Protein AF-A0A8K0CU88-F1 (afdb_monomer)

Secondary structure (DSSP, 8-state):
--HHHHHHHHHHHHHHHHHHHH-TTS-HHHHHHHHHHHHHHSPPTTTSS-HHHHHH--GGG--TTTS-TT--S---

Nearest PDB structures (foldseek):
  6qbt-assembly1_A  TM=9.099E-01  e=5.158E-02  Human T-lymphotropic virus 2
  5cz1-assembly3_C  TM=8.084E-01  e=9.953E-02  Mouse mammary tumor virus
  5cz1-assembly2_B  TM=7.927E-01  e=2.339E-01  Mouse mammary tumor vir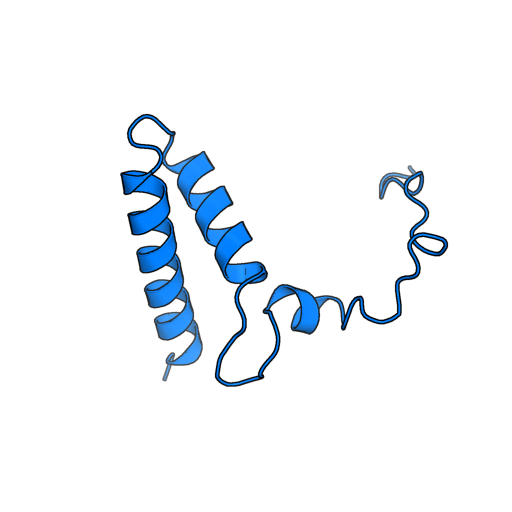us
  7pel-assembly1_E  TM=8.467E-01  e=5.148E-01  Simian T-lymphotropic virus 1
  6erq-assembly2_G  TM=6.685E-01  e=5.486E+00  Homo sapiens

Structure (mmCIF, N/CA/C/O backbone):
data_AF-A0A8K0CU88-F1
#
_entry.id   AF-A0A8K0CU88-F1
#
loop_
_atom_site.group_PDB
_atom_site.id
_atom_site.type_symbol
_atom_site.label_atom_id
_atom_site.label_alt_id
_atom_site.label_comp_id
_atom_site.label_asym_id
_atom_site.label_entity_id
_atom_site.label_seq_id
_atom_site.pdbx_PDB_ins_code
_atom_site.Cartn_x
_atom_site.Cartn_y
_atom_site.Cartn_z
_atom_site.occupancy
_atom_site.B_iso_or_equiv
_atom_site.auth_seq_id
_atom_site.auth_comp_id
_atom_site.auth_asym_id
_atom_site.auth_atom_id
_atom_site.pdbx_PDB_model_num
ATOM 1 N N . SER A 1 1 ? 18.096 -6.223 8.210 1.00 58.41 1 SER A N 1
ATOM 2 C CA . SER A 1 1 ? 17.540 -4.879 7.965 1.00 58.41 1 SER A CA 1
ATOM 3 C C . SER A 1 1 ? 16.237 -5.056 7.208 1.00 58.41 1 SER A C 1
ATOM 5 O O . SER A 1 1 ? 16.258 -5.725 6.183 1.00 58.41 1 SER A O 1
ATOM 7 N N . ASN A 1 2 ? 15.123 -4.544 7.735 1.00 81.81 2 ASN A N 1
ATOM 8 C CA . ASN A 1 2 ? 13.758 -4.797 7.247 1.00 81.81 2 ASN A CA 1
ATOM 9 C C . ASN A 1 2 ? 13.200 -3.594 6.455 1.00 81.81 2 ASN A C 1
ATOM 11 O O . ASN A 1 2 ? 11.997 -3.364 6.382 1.00 81.81 2 ASN A O 1
ATOM 15 N N . SER A 1 3 ? 14.086 -2.834 5.805 1.00 86.31 3 SER A N 1
ATOM 16 C CA . SER A 1 3 ? 13.744 -1.581 5.119 1.00 86.31 3 SER A CA 1
ATOM 17 C C . SER A 1 3 ? 12.580 -1.679 4.111 1.00 86.31 3 SER A C 1
ATOM 19 O O . SER A 1 3 ? 11.741 -0.775 4.102 1.00 86.31 3 SER A O 1
ATOM 21 N N . PRO A 1 4 ? 12.446 -2.745 3.288 1.00 85.44 4 PRO A N 1
ATOM 22 C CA . PRO A 1 4 ? 11.300 -2.867 2.389 1.00 85.44 4 PRO A CA 1
ATOM 23 C C . PRO A 1 4 ? 9.961 -2.960 3.129 1.00 85.44 4 PRO A C 1
ATOM 25 O O . PRO A 1 4 ? 9.020 -2.265 2.756 1.00 85.44 4 PRO A O 1
ATOM 28 N N . ILE A 1 5 ? 9.879 -3.756 4.202 1.00 89.69 5 ILE A N 1
ATOM 29 C CA . ILE A 1 5 ? 8.631 -3.922 4.961 1.00 89.69 5 ILE A CA 1
ATOM 30 C C . ILE A 1 5 ? 8.288 -2.660 5.765 1.00 89.69 5 ILE A C 1
ATOM 32 O O . ILE A 1 5 ? 7.131 -2.256 5.816 1.00 89.69 5 ILE A O 1
ATOM 36 N N . GLU A 1 6 ? 9.291 -1.968 6.308 1.00 93.00 6 GLU A N 1
ATOM 37 C CA . GLU A 1 6 ? 9.101 -0.679 6.989 1.00 93.00 6 GLU A CA 1
ATOM 38 C C . GLU A 1 6 ? 8.515 0.383 6.044 1.00 93.00 6 GLU A C 1
ATOM 40 O O . GLU A 1 6 ? 7.617 1.141 6.428 1.00 93.00 6 GLU A O 1
ATOM 45 N N . ARG A 1 7 ? 8.970 0.408 4.783 1.00 89.94 7 ARG A N 1
ATOM 46 C CA . ARG A 1 7 ? 8.423 1.302 3.754 1.00 89.94 7 ARG A CA 1
ATOM 47 C C . ARG A 1 7 ? 6.973 0.957 3.425 1.00 89.94 7 ARG A C 1
ATOM 49 O O . ARG A 1 7 ? 6.145 1.861 3.388 1.00 89.94 7 ARG A O 1
ATOM 56 N N . VAL A 1 8 ? 6.662 -0.331 3.256 1.00 90.81 8 VAL A N 1
ATOM 57 C CA . VAL A 1 8 ? 5.286 -0.809 3.029 1.00 90.81 8 VAL A CA 1
ATOM 58 C C . VAL A 1 8 ? 4.364 -0.357 4.160 1.00 90.81 8 VAL A C 1
ATOM 60 O O . VAL A 1 8 ? 3.323 0.240 3.897 1.00 90.81 8 VAL A O 1
ATOM 63 N N . HIS A 1 9 ? 4.760 -0.576 5.416 1.00 93.19 9 HIS A N 1
ATOM 64 C CA . HIS A 1 9 ? 3.972 -0.153 6.575 1.00 93.19 9 HIS A CA 1
ATOM 65 C C . HIS A 1 9 ? 3.740 1.360 6.594 1.00 93.19 9 HIS A C 1
ATOM 67 O O . HIS A 1 9 ? 2.614 1.805 6.808 1.00 93.19 9 HIS A O 1
ATOM 73 N N . SER A 1 10 ? 4.784 2.148 6.327 1.00 94.31 10 SER A N 1
ATOM 74 C CA . SER A 1 10 ? 4.683 3.611 6.306 1.00 94.31 10 SER A CA 1
ATOM 75 C C . SER A 1 10 ? 3.704 4.094 5.233 1.00 94.31 10 SER A C 1
ATOM 77 O O . SER A 1 10 ? 2.833 4.916 5.515 1.00 94.31 10 SER A O 1
ATOM 79 N N . THR A 1 11 ? 3.785 3.537 4.022 1.00 94.19 11 THR A N 1
ATOM 80 C CA . THR A 1 11 ? 2.869 3.883 2.929 1.00 94.19 11 THR A CA 1
ATOM 81 C C . THR A 1 11 ? 1.436 3.436 3.220 1.00 94.19 11 THR A C 1
ATOM 83 O O . THR A 1 11 ? 0.505 4.199 2.972 1.00 94.19 11 THR A O 1
ATOM 86 N N . LEU A 1 12 ? 1.225 2.243 3.786 1.00 95.88 12 LEU A N 1
ATOM 87 C CA . LEU A 1 12 ? -0.117 1.782 4.164 1.00 95.88 12 LEU A CA 1
ATOM 88 C C . LEU A 1 12 ? -0.757 2.678 5.227 1.00 95.88 12 LEU A C 1
ATOM 90 O O . LEU A 1 12 ? -1.933 3.012 5.099 1.00 95.88 12 LEU A O 1
ATOM 94 N N . LEU A 1 13 ? 0.003 3.108 6.239 1.00 96.88 13 LEU A N 1
ATOM 95 C CA . LEU A 1 13 ? -0.490 4.038 7.259 1.00 96.88 13 LEU A CA 1
ATOM 96 C C . LEU A 1 13 ? -0.890 5.387 6.656 1.00 96.88 13 LEU A C 1
ATOM 98 O O . LEU A 1 13 ? -1.932 5.932 7.019 1.00 96.88 13 LEU A O 1
ATOM 102 N N . GLU A 1 14 ? -0.110 5.899 5.705 1.00 96.88 14 GLU A N 1
ATOM 103 C CA . GLU A 1 14 ? -0.452 7.115 4.965 1.00 96.88 14 GLU A CA 1
ATOM 104 C C . GLU A 1 14 ? -1.781 6.949 4.209 1.00 96.88 14 GLU A C 1
ATOM 106 O O . GLU A 1 14 ? -2.692 7.767 4.370 1.00 96.88 14 GLU A O 1
ATOM 111 N N . LYS A 1 15 ? -1.937 5.864 3.432 1.00 95.94 15 LYS A N 1
ATOM 112 C CA . LYS A 1 15 ? -3.176 5.607 2.674 1.00 95.94 15 LYS A CA 1
ATOM 113 C C . LYS A 1 15 ? -4.376 5.389 3.592 1.00 95.94 15 LYS A C 1
ATOM 115 O O . LYS A 1 15 ? -5.452 5.913 3.311 1.00 95.94 15 LYS A O 1
ATOM 120 N N . LEU A 1 16 ? -4.186 4.694 4.712 1.00 97.50 16 LEU A N 1
ATOM 121 C CA . LEU A 1 16 ? -5.216 4.498 5.728 1.00 97.50 16 LEU A CA 1
ATOM 122 C C . LEU A 1 16 ? -5.657 5.829 6.355 1.00 97.50 16 LEU A C 1
ATOM 124 O O . LEU A 1 16 ? -6.854 6.059 6.529 1.00 97.50 16 LEU A O 1
ATOM 128 N N . GLY A 1 17 ? -4.710 6.722 6.657 1.00 97.06 17 GLY 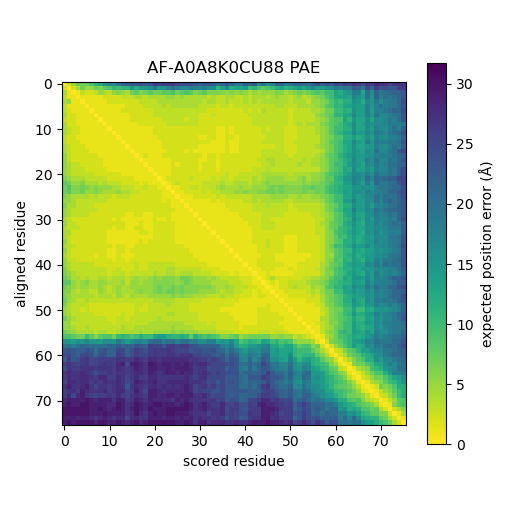A N 1
ATOM 129 C CA . GLY A 1 17 ? -4.995 8.056 7.185 1.00 97.06 17 GLY A CA 1
ATOM 130 C C . GLY A 1 17 ? -5.835 8.892 6.219 1.00 97.06 17 GLY A C 1
ATOM 131 O O . GLY A 1 17 ? -6.858 9.453 6.616 1.00 97.06 17 GLY A O 1
ATOM 132 N N . VAL A 1 18 ? -5.462 8.908 4.935 1.00 96.50 18 VAL A N 1
ATOM 133 C CA . VAL A 1 18 ? -6.239 9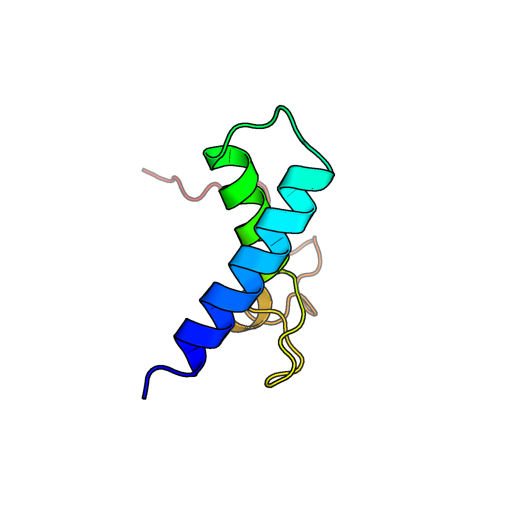.584 3.882 1.00 96.50 18 VAL A CA 1
ATOM 134 C C . VAL A 1 18 ? -7.640 8.981 3.761 1.00 96.50 18 VAL A C 1
ATOM 136 O O . VAL A 1 18 ? -8.626 9.720 3.792 1.00 96.50 18 VAL A O 1
ATOM 139 N N . ALA A 1 19 ? -7.746 7.650 3.709 1.00 95.56 19 ALA A N 1
ATOM 140 C CA . ALA A 1 19 ? -9.028 6.955 3.618 1.00 95.56 19 ALA A CA 1
ATOM 141 C C . ALA A 1 19 ? -9.942 7.278 4.813 1.00 95.56 19 ALA A C 1
ATOM 143 O O . ALA A 1 19 ? -11.137 7.507 4.629 1.00 95.56 19 ALA A O 1
ATOM 144 N N . LYS A 1 20 ? -9.388 7.371 6.031 1.00 97.31 20 LYS A N 1
ATOM 145 C CA . LYS A 1 20 ? -10.148 7.738 7.236 1.00 97.31 20 LYS A CA 1
ATOM 146 C C . LYS A 1 20 ? -10.641 9.184 7.201 1.00 97.31 20 LYS A C 1
ATOM 148 O O . LYS A 1 20 ? -11.752 9.450 7.658 1.00 97.31 20 LYS A O 1
ATOM 153 N N . ILE A 1 21 ? -9.836 10.114 6.683 1.00 97.19 21 ILE A N 1
ATOM 154 C CA . ILE A 1 21 ? -10.232 11.524 6.533 1.00 97.19 21 ILE A CA 1
ATOM 155 C C . ILE A 1 21 ? -11.393 11.648 5.541 1.00 97.19 21 ILE A C 1
ATOM 157 O O . ILE A 1 21 ? -12.346 12.380 5.815 1.00 97.19 21 ILE A O 1
ATOM 161 N N . GLN A 1 22 ? -11.325 10.917 4.425 1.00 95.50 22 GLN A N 1
ATOM 162 C CA . GLN A 1 22 ? -12.351 10.915 3.381 1.00 95.50 22 GLN A CA 1
ATOM 163 C C . GLN A 1 22 ? -13.637 10.203 3.827 1.00 95.50 22 GLN A C 1
ATOM 165 O O . GLN A 1 22 ? -14.728 10.686 3.544 1.00 95.50 22 GLN A O 1
ATOM 170 N N . ASN A 1 23 ? -13.517 9.107 4.585 1.00 95.44 23 ASN A N 1
ATOM 171 C CA . ASN A 1 23 ? -14.634 8.256 4.997 1.00 95.44 23 ASN A CA 1
ATOM 172 C C . ASN A 1 23 ? -14.650 8.053 6.522 1.00 95.44 23 ASN A C 1
ATOM 174 O O . ASN A 1 23 ? -14.357 6.978 7.047 1.00 95.44 23 ASN A O 1
ATOM 178 N N . LYS A 1 24 ? -15.006 9.106 7.266 1.00 94.00 24 LYS A N 1
ATOM 179 C CA . LYS A 1 24 ? -14.910 9.124 8.741 1.00 94.00 24 LYS A CA 1
ATOM 180 C C . LYS A 1 24 ? -15.731 8.039 9.442 1.00 94.00 24 LYS A C 1
ATOM 182 O O . LYS A 1 24 ? -15.293 7.547 10.483 1.00 94.00 24 LYS A O 1
ATOM 187 N N . ASN A 1 25 ? -16.871 7.657 8.871 1.00 96.25 25 ASN A N 1
ATOM 188 C CA . ASN A 1 25 ? -17.804 6.688 9.458 1.00 96.25 25 ASN A CA 1
ATOM 189 C C . ASN A 1 25 ? -17.581 5.251 8.965 1.00 96.25 25 ASN A C 1
ATOM 191 O O . ASN A 1 25 ? -18.303 4.352 9.384 1.00 96.25 25 ASN A O 1
ATOM 195 N N . GLU A 1 26 ? -16.600 5.031 8.089 1.00 97.06 26 GLU A N 1
ATOM 196 C CA . GLU A 1 26 ? -16.290 3.699 7.583 1.00 97.06 26 GLU A CA 1
ATOM 197 C C . GLU A 1 26 ? -15.602 2.840 8.655 1.00 97.06 26 GLU A C 1
ATOM 199 O O . GLU A 1 26 ? -14.874 3.335 9.531 1.00 97.06 26 GLU A O 1
ATOM 204 N N . THR A 1 27 ? -15.845 1.535 8.574 1.00 97.81 27 THR A N 1
ATOM 205 C CA . THR A 1 27 ? -15.255 0.534 9.458 1.00 97.81 27 THR A CA 1
ATOM 206 C C . THR A 1 27 ? -13.737 0.446 9.256 1.00 97.81 27 THR A C 1
ATOM 208 O O . THR A 1 27 ? -13.245 0.585 8.131 1.00 97.81 27 THR A O 1
ATOM 211 N N . PRO A 1 28 ? -12.953 0.172 10.314 1.00 96.38 28 PRO A N 1
ATOM 212 C CA . PRO A 1 28 ? -11.509 -0.031 10.181 1.00 96.38 28 PRO A CA 1
ATOM 213 C C . PRO A 1 28 ? -11.131 -1.095 9.140 1.00 96.38 28 PRO A C 1
ATOM 215 O O . PRO A 1 28 ? -10.132 -0.945 8.441 1.00 96.38 28 PRO A O 1
ATOM 218 N N . GLN A 1 29 ? -11.943 -2.145 9.011 1.00 97.50 29 GLN A N 1
ATOM 219 C CA . GLN A 1 29 ? -11.750 -3.235 8.059 1.00 97.50 29 GLN A CA 1
ATOM 220 C C . GLN A 1 29 ? -11.854 -2.740 6.612 1.00 97.50 29 GLN A C 1
ATOM 222 O O . GLN A 1 29 ? -10.928 -2.948 5.831 1.00 97.50 29 GLN A O 1
ATOM 227 N N . ASN A 1 30 ? -12.924 -2.022 6.266 1.00 97.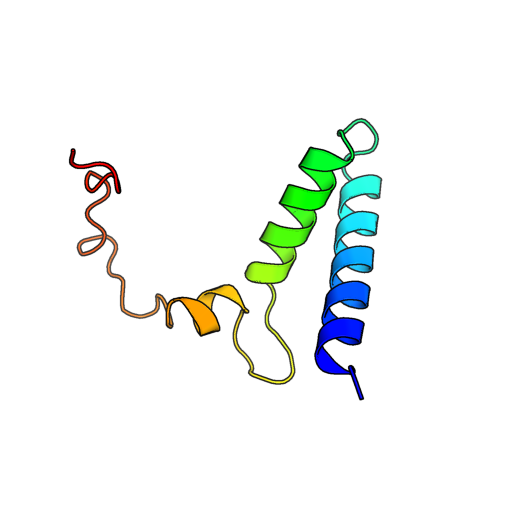44 30 ASN A N 1
ATOM 228 C CA . ASN A 1 30 ? -13.107 -1.482 4.916 1.00 97.44 30 ASN A CA 1
ATOM 229 C C . ASN A 1 30 ? -12.073 -0.400 4.578 1.00 97.44 30 ASN A C 1
ATOM 231 O O . ASN A 1 30 ? -11.595 -0.321 3.444 1.00 97.44 30 ASN A O 1
ATOM 235 N N . LEU A 1 31 ? -11.672 0.402 5.568 1.00 97.81 31 LEU A N 1
ATOM 236 C CA . LEU A 1 31 ? -10.585 1.367 5.409 1.00 97.81 31 LEU A CA 1
ATOM 237 C C . LEU A 1 31 ? -9.246 0.678 5.123 1.00 97.81 31 LEU A C 1
ATOM 239 O O . LEU A 1 31 ? -8.503 1.134 4.255 1.00 97.81 31 LEU A O 1
ATOM 243 N N . MET A 1 32 ? -8.954 -0.435 5.802 1.00 97.12 32 MET A N 1
ATOM 244 C CA . MET A 1 32 ? -7.755 -1.234 5.541 1.00 97.12 32 MET A CA 1
ATOM 245 C C . MET A 1 32 ? -7.794 -1.867 4.145 1.00 97.12 32 MET A C 1
ATOM 247 O O . MET A 1 32 ? -6.812 -1.770 3.412 1.00 97.12 32 MET A O 1
ATOM 251 N N . ILE A 1 33 ? -8.932 -2.446 3.742 1.00 97.44 33 ILE A N 1
ATOM 252 C CA . ILE A 1 33 ? -9.130 -2.977 2.382 1.00 97.44 33 ILE A CA 1
ATOM 253 C C . ILE A 1 33 ? -8.852 -1.881 1.345 1.00 97.44 33 ILE A C 1
ATOM 255 O O . ILE A 1 33 ? -8.073 -2.088 0.416 1.00 97.44 33 ILE A O 1
ATOM 259 N N . SER A 1 34 ? -9.416 -0.689 1.547 1.00 96.38 34 SER A N 1
ATOM 260 C CA . SER A 1 34 ? -9.207 0.460 0.661 1.00 96.38 34 SER A CA 1
ATOM 261 C C . SER A 1 34 ? -7.735 0.877 0.597 1.00 96.38 34 SER A C 1
ATOM 263 O O . SER A 1 34 ? -7.199 1.085 -0.489 1.00 96.38 34 SER A O 1
ATOM 265 N N . ALA A 1 35 ? -7.052 0.956 1.742 1.00 96.88 35 ALA A N 1
ATOM 266 C CA . ALA A 1 35 ? -5.636 1.310 1.803 1.00 96.88 35 ALA A CA 1
ATOM 267 C C . ALA A 1 35 ? -4.751 0.302 1.048 1.00 96.88 35 ALA A C 1
ATOM 269 O O . ALA A 1 35 ? -3.849 0.713 0.316 1.00 96.88 35 ALA A O 1
ATOM 270 N N . VAL A 1 36 ? -5.038 -0.999 1.171 1.00 96.81 36 VAL A N 1
ATOM 271 C CA . VAL A 1 36 ? -4.329 -2.066 0.444 1.00 96.81 36 VAL A CA 1
ATOM 272 C C . VAL A 1 36 ? -4.588 -1.984 -1.060 1.00 96.81 36 VAL A C 1
ATOM 274 O O . VAL A 1 36 ? -3.643 -2.081 -1.842 1.00 96.81 36 VAL A O 1
ATOM 277 N N . LEU A 1 37 ? -5.837 -1.757 -1.481 1.00 95.69 37 LEU A N 1
ATOM 278 C CA . LEU A 1 37 ? -6.178 -1.581 -2.897 1.00 95.69 37 LEU A CA 1
ATOM 279 C C . LEU A 1 37 ? -5.428 -0.391 -3.507 1.00 95.69 37 LEU A C 1
ATOM 281 O O . LEU A 1 37 ? -4.811 -0.526 -4.564 1.00 95.69 37 LEU A O 1
ATOM 285 N N . ILE A 1 38 ? -5.418 0.750 -2.812 1.00 94.81 38 ILE A N 1
ATOM 286 C CA . ILE A 1 38 ? -4.694 1.948 -3.250 1.00 94.81 38 ILE A CA 1
ATOM 287 C C . ILE A 1 38 ? -3.189 1.673 -3.318 1.00 94.81 38 ILE A C 1
ATOM 289 O O . ILE A 1 38 ? -2.549 2.042 -4.302 1.00 94.81 38 ILE A O 1
ATOM 293 N N . TYR A 1 39 ? -2.616 1.017 -2.305 1.00 95.31 39 TYR A N 1
ATOM 294 C CA . TYR A 1 39 ? -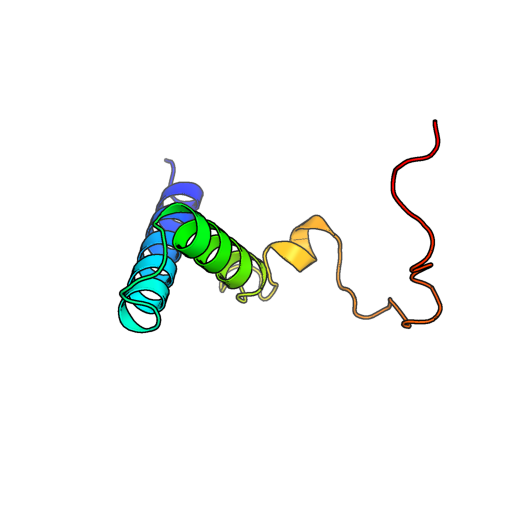1.197 0.657 -2.293 1.00 95.31 39 TYR A CA 1
ATOM 295 C C . TYR A 1 39 ? -0.825 -0.226 -3.493 1.00 95.31 39 TYR A C 1
ATOM 297 O O . TYR A 1 39 ? 0.122 0.089 -4.212 1.00 95.31 39 TYR A O 1
ATOM 305 N N . ASN A 1 40 ? -1.612 -1.270 -3.766 1.00 94.06 40 ASN A N 1
ATOM 306 C CA . ASN A 1 40 ? -1.363 -2.200 -4.868 1.00 94.06 40 ASN A CA 1
ATOM 307 C C . ASN A 1 40 ? -1.415 -1.537 -6.252 1.00 94.06 40 ASN A C 1
ATOM 309 O O . ASN A 1 40 ? -0.756 -2.024 -7.169 1.00 9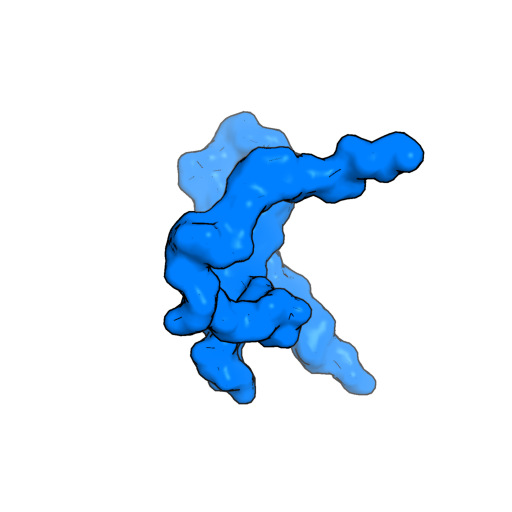4.06 40 ASN A O 1
ATOM 313 N N . GLN A 1 41 ? -2.155 -0.433 -6.394 1.00 92.62 41 GLN A N 1
ATOM 314 C CA . GLN A 1 41 ? -2.266 0.349 -7.632 1.00 92.62 41 GLN A CA 1
ATOM 315 C C . GLN A 1 41 ? -1.346 1.580 -7.673 1.00 92.62 41 GLN A C 1
ATOM 317 O O . GLN A 1 41 ? -1.300 2.289 -8.676 1.00 92.62 41 GLN A O 1
ATOM 322 N N . SER A 1 42 ? -0.598 1.857 -6.605 1.00 92.62 42 SER A N 1
ATOM 323 C CA . SER A 1 42 ? 0.319 2.997 -6.551 1.00 92.62 42 SER A CA 1
ATOM 324 C C . SER A 1 42 ? 1.673 2.629 -7.151 1.00 92.62 42 SER A C 1
ATOM 326 O O . SER A 1 42 ? 2.234 1.582 -6.834 1.00 92.62 42 SER A O 1
ATOM 328 N N . ILE A 1 43 ? 2.233 3.501 -7.990 1.00 90.94 43 ILE A N 1
ATOM 329 C CA . ILE A 1 43 ? 3.563 3.289 -8.576 1.00 90.94 43 ILE A CA 1
ATOM 330 C C . ILE A 1 43 ? 4.621 3.301 -7.467 1.00 90.94 43 ILE A C 1
ATOM 332 O O . ILE A 1 43 ? 4.750 4.268 -6.713 1.00 90.94 43 ILE A O 1
ATOM 336 N N . HIS A 1 44 ? 5.407 2.228 -7.384 1.00 89.19 44 HIS A N 1
ATOM 337 C CA . HIS A 1 44 ? 6.536 2.135 -6.471 1.00 89.19 44 HIS A CA 1
ATOM 338 C C . HIS A 1 44 ? 7.758 2.829 -7.086 1.00 89.19 44 HIS A C 1
ATOM 340 O O . HIS A 1 44 ? 8.238 2.439 -8.148 1.00 89.19 44 HIS A O 1
ATOM 346 N N . SER A 1 45 ?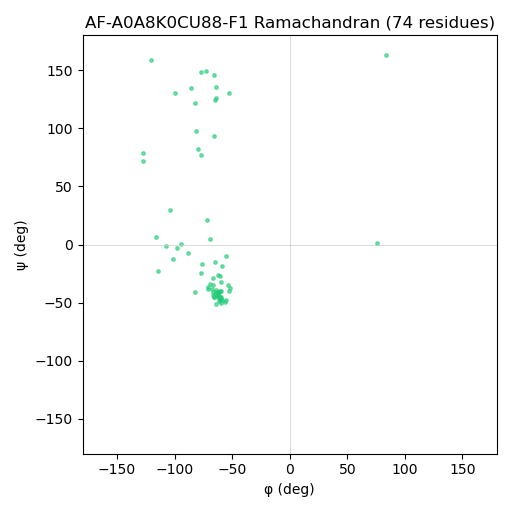 8.311 3.833 -6.401 1.00 85.62 45 SER A N 1
ATOM 347 C CA . SER A 1 45 ? 9.410 4.661 -6.932 1.00 85.62 45 SER A CA 1
ATOM 348 C C . SER A 1 45 ? 10.686 3.884 -7.268 1.00 85.62 45 SER A C 1
ATOM 350 O O . SER A 1 45 ? 11.444 4.299 -8.136 1.00 85.62 45 SER A O 1
ATOM 352 N N . SER A 1 46 ? 10.928 2.753 -6.602 1.00 85.56 46 SER A N 1
ATOM 353 C CA . SER A 1 46 ? 12.109 1.918 -6.838 1.00 85.56 46 SER A CA 1
ATOM 354 C C . SER A 1 46 ? 12.020 1.055 -8.096 1.00 85.56 46 SER A C 1
ATOM 356 O O . SER A 1 46 ? 13.055 0.635 -8.599 1.00 85.56 46 SER A O 1
ATOM 358 N N . THR A 1 47 ? 10.811 0.737 -8.563 1.00 88.06 47 THR A N 1
ATOM 359 C CA . THR A 1 47 ? 10.593 -0.152 -9.717 1.00 88.06 47 THR A CA 1
ATOM 360 C C . THR A 1 47 ? 9.967 0.570 -10.904 1.00 88.06 47 THR A C 1
ATOM 362 O O . THR A 1 47 ? 10.107 0.095 -12.021 1.00 88.06 47 THR A O 1
ATOM 365 N N . GLY A 1 48 ? 9.276 1.692 -10.682 1.00 89.75 48 GLY A N 1
ATOM 366 C CA . GLY A 1 48 ? 8.481 2.373 -11.707 1.00 89.75 48 GLY A CA 1
ATOM 367 C C . GLY A 1 48 ? 7.145 1.686 -12.014 1.00 89.75 48 GLY A C 1
ATOM 368 O O . GLY A 1 48 ? 6.380 2.187 -12.828 1.00 89.75 48 GLY A O 1
ATOM 369 N N . TYR A 1 49 ? 6.834 0.587 -11.324 1.00 90.25 49 TYR A N 1
ATOM 370 C CA . TYR A 1 49 ? 5.646 -0.240 -11.538 1.00 90.25 49 TYR A CA 1
ATOM 371 C C . TYR A 1 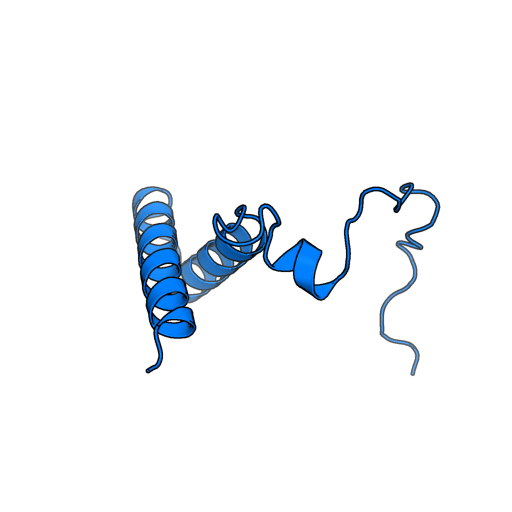49 ? 4.784 -0.301 -10.276 1.00 90.25 49 TYR A C 1
ATOM 373 O O . TYR A 1 49 ? 5.275 -0.079 -9.164 1.00 90.25 49 TYR A O 1
ATOM 381 N N . THR A 1 50 ? 3.500 -0.627 -10.423 1.00 92.31 50 THR A N 1
ATOM 382 C CA . THR A 1 50 ? 2.625 -0.880 -9.269 1.00 92.31 50 THR A CA 1
ATOM 383 C C . THR A 1 50 ? 2.911 -2.269 -8.683 1.00 92.31 50 THR A C 1
ATOM 385 O O . THR A 1 50 ? 3.245 -3.183 -9.447 1.00 92.31 50 THR A O 1
ATOM 388 N N . PRO A 1 51 ? 2.765 -2.490 -7.361 1.00 92.12 51 PRO A N 1
ATOM 389 C CA . PRO A 1 51 ? 2.902 -3.824 -6.772 1.00 92.12 51 PRO A CA 1
ATOM 390 C C . PRO A 1 51 ? 2.042 -4.882 -7.474 1.00 92.12 51 PRO A C 1
ATOM 392 O O . PRO A 1 51 ? 2.493 -6.004 -7.688 1.00 92.12 51 PRO A O 1
ATOM 395 N N . PHE A 1 52 ? 0.836 -4.504 -7.902 1.00 92.12 52 PHE A N 1
ATOM 396 C CA . PHE A 1 52 ? -0.050 -5.375 -8.664 1.00 92.12 52 PHE A CA 1
ATOM 397 C C . PHE A 1 52 ? 0.564 -5.813 -10.002 1.00 92.12 52 PHE A C 1
ATOM 399 O O . PHE A 1 52 ? 0.617 -7.007 -10.284 1.00 92.12 52 PHE A O 1
ATOM 406 N N . SER A 1 53 ? 1.100 -4.879 -10.795 1.00 89.25 53 SER A N 1
ATOM 407 C CA . SER A 1 53 ? 1.764 -5.214 -12.067 1.00 89.25 53 SER A CA 1
ATOM 408 C C . SER A 1 53 ? 3.055 -6.017 -11.892 1.00 89.25 53 SER A C 1
ATOM 410 O O . SER A 1 53 ? 3.402 -6.815 -12.754 1.00 89.25 53 SER A O 1
ATOM 412 N N . LEU A 1 54 ? 3.762 -5.857 -10.770 1.00 88.88 54 LEU A N 1
ATOM 413 C CA . LEU A 1 54 ? 4.938 -6.678 -10.474 1.00 88.88 54 LEU A CA 1
ATOM 414 C C . LEU A 1 54 ? 4.558 -8.130 -10.168 1.00 88.88 54 LEU A C 1
ATOM 416 O O . LEU A 1 54 ? 5.323 -9.035 -10.487 1.00 88.88 54 LEU A O 1
ATOM 420 N N . LEU A 1 55 ? 3.397 -8.346 -9.542 1.00 89.56 55 LEU A N 1
ATOM 421 C CA . LEU A 1 55 ? 2.928 -9.675 -9.160 1.00 89.56 55 LEU A CA 1
ATOM 422 C C . LEU A 1 55 ? 2.259 -10.421 -10.322 1.00 89.56 55 LEU A C 1
ATOM 424 O O . LEU A 1 55 ? 2.474 -11.619 -10.476 1.00 89.56 55 LEU A O 1
ATOM 428 N N . TYR A 1 56 ? 1.461 -9.717 -11.127 1.00 85.25 56 TYR A N 1
ATOM 429 C CA . TYR A 1 56 ? 0.645 -10.318 -12.191 1.00 85.25 56 TYR A CA 1
ATOM 430 C C . TYR A 1 56 ? 1.156 -10.032 -13.611 1.00 85.25 56 TYR A C 1
ATOM 432 O O . TYR A 1 56 ? 0.585 -10.529 -14.576 1.00 85.25 56 TYR A O 1
ATOM 440 N N . GLY A 1 57 ? 2.238 -9.262 -13.746 1.00 76.75 57 GLY A N 1
ATOM 441 C CA . GLY A 1 57 ? 2.733 -8.768 -15.029 1.00 76.75 57 GLY A CA 1
ATOM 442 C C . GLY A 1 57 ? 2.019 -7.486 -15.489 1.00 76.75 57 GLY A C 1
ATOM 443 O O . GLY A 1 57 ? 0.963 -7.119 -14.961 1.00 76.75 57 GLY A O 1
ATOM 444 N N . PRO A 1 58 ? 2.599 -6.753 -16.457 1.00 67.94 58 PRO A N 1
ATOM 445 C CA . PRO A 1 58 ? 1.946 -5.598 -17.052 1.00 67.94 58 PRO A CA 1
ATOM 446 C C . PRO A 1 58 ? 0.676 -6.044 -17.786 1.00 67.94 58 PRO A C 1
ATOM 448 O O . PRO A 1 58 ? 0.723 -6.877 -18.687 1.00 67.94 58 PRO A O 1
ATOM 451 N N . TYR A 1 59 ? -0.456 -5.422 -17.455 1.00 61.84 59 TYR A N 1
ATOM 452 C CA . TYR A 1 59 ? -1.721 -5.578 -18.189 1.00 61.84 59 TYR A CA 1
ATOM 453 C C . TYR A 1 59 ? -1.663 -4.942 -19.590 1.00 61.84 59 TYR A C 1
ATOM 455 O O . TYR A 1 59 ? -2.667 -4.917 -20.291 1.00 61.84 59 TYR A O 1
ATOM 463 N N . GLU A 1 60 ? -0.499 -4.437 -20.015 1.00 53.94 60 GLU A N 1
ATOM 464 C CA . GLU A 1 60 ? -0.291 -3.747 -21.294 1.00 53.94 60 GLU A CA 1
ATOM 465 C C . GLU A 1 60 ? -0.652 -4.608 -22.514 1.00 53.94 60 GLU A C 1
ATOM 467 O O . GLU A 1 60 ? -0.923 -4.055 -23.574 1.00 53.94 60 GLU A O 1
ATOM 472 N N . ASN A 1 61 ? -0.738 -5.936 -22.353 1.00 51.47 61 ASN A N 1
ATOM 473 C CA . ASN A 1 61 ? -1.188 -6.859 -23.398 1.00 51.47 61 ASN A CA 1
ATOM 474 C C . ASN A 1 61 ? -2.485 -7.608 -23.072 1.00 51.47 61 ASN A C 1
ATOM 476 O O . ASN A 1 61 ? -2.877 -8.466 -23.852 1.00 51.47 61 ASN A O 1
ATOM 480 N N . LEU A 1 62 ? -3.183 -7.296 -21.976 1.00 52.41 62 LEU A N 1
ATOM 481 C CA . LEU A 1 62 ? -4.536 -7.815 -21.791 1.00 52.41 62 LEU A CA 1
ATOM 482 C C . LEU A 1 62 ? -5.477 -6.950 -22.619 1.00 52.41 62 LEU A C 1
ATOM 484 O O . LEU A 1 62 ? -6.116 -6.017 -22.130 1.00 52.41 62 LEU A O 1
ATOM 488 N N . THR A 1 63 ? -5.560 -7.262 -23.912 1.00 50.31 63 THR A N 1
ATOM 489 C CA . THR A 1 63 ? -6.757 -6.888 -24.656 1.00 50.31 63 THR A CA 1
ATOM 490 C C . THR A 1 63 ? -7.939 -7.441 -23.866 1.00 50.31 63 THR A C 1
ATOM 492 O O . THR A 1 63 ? -7.942 -8.604 -23.473 1.00 50.31 63 THR A O 1
ATOM 495 N N . ALA A 1 64 ? -8.949 -6.615 -23.592 1.00 54.00 64 ALA A N 1
ATOM 496 C CA . ALA A 1 64 ? -10.144 -7.043 -22.859 1.00 54.00 64 ALA A CA 1
ATOM 497 C C . ALA A 1 64 ? -10.846 -8.267 -23.499 1.00 54.00 64 ALA A C 1
ATOM 499 O O . ALA A 1 64 ? -11.730 -8.851 -22.889 1.00 54.00 64 ALA A O 1
ATOM 500 N N . HIS A 1 65 ? -10.436 -8.662 -24.711 1.00 52.91 65 HIS A N 1
ATOM 501 C CA . HIS A 1 65 ? -10.827 -9.883 -25.406 1.00 52.91 65 HIS A CA 1
ATOM 502 C C . HIS A 1 65 ? -10.164 -11.181 -24.915 1.00 52.91 65 HIS A C 1
ATOM 504 O O . HIS A 1 65 ? -10.674 -12.249 -25.236 1.00 52.91 65 HIS A O 1
ATOM 510 N N . GLU A 1 66 ? -9.061 -11.122 -24.167 1.00 54.88 66 GLU A N 1
ATOM 511 C CA . GLU A 1 66 ? -8.350 -12.307 -23.650 1.00 54.88 66 GLU A CA 1
ATOM 512 C C . GLU A 1 66 ? -8.654 -12.589 -22.173 1.00 54.88 66 GLU A C 1
ATOM 514 O O . GLU A 1 66 ? -8.356 -13.671 -21.665 1.00 54.88 66 GLU A O 1
ATOM 519 N N . ILE A 1 67 ? -9.277 -11.631 -21.482 1.00 56.69 67 ILE A N 1
ATOM 520 C CA . ILE A 1 67 ? -9.842 -11.854 -20.154 1.00 56.69 67 ILE A CA 1
ATOM 521 C C . ILE A 1 67 ? -11.207 -12.503 -20.361 1.00 56.69 67 ILE A C 1
ATOM 523 O O . ILE A 1 67 ? -12.198 -11.823 -20.618 1.00 56.69 67 ILE A O 1
ATOM 527 N N . ASP A 1 68 ? -11.252 -13.826 -20.256 1.00 59.72 68 ASP A N 1
ATOM 528 C CA . ASP A 1 68 ? -12.509 -14.554 -20.120 1.00 59.72 68 ASP A CA 1
ATOM 529 C C . ASP A 1 68 ? -13.142 -14.185 -18.769 1.00 59.72 68 ASP A C 1
ATOM 531 O O . ASP A 1 68 ? -12.796 -14.731 -17.720 1.00 59.72 68 ASP A O 1
ATOM 535 N N . LEU A 1 69 ? -14.025 -13.184 -18.796 1.00 61.41 69 LEU A N 1
ATOM 536 C CA . LEU A 1 69 ? -14.747 -12.687 -17.625 1.00 61.41 69 LEU A CA 1
ATOM 537 C C . LEU A 1 69 ? -15.711 -13.734 -17.045 1.00 61.41 69 LEU A C 1
ATOM 539 O O . LEU A 1 69 ? -16.125 -13.587 -15.894 1.00 61.41 69 LEU A O 1
ATOM 543 N N . ASP A 1 70 ? -16.021 -14.792 -17.802 1.00 62.38 70 ASP A N 1
ATOM 544 C CA . ASP A 1 70 ? -16.848 -15.913 -17.357 1.00 62.38 70 ASP A CA 1
ATOM 545 C C . ASP A 1 70 ? -16.014 -17.012 -16.676 1.00 62.38 70 ASP A C 1
ATOM 547 O O . ASP A 1 70 ? -16.564 -17.928 -16.054 1.00 62.38 70 ASP A O 1
ATOM 551 N N . LYS A 1 71 ? -14.678 -16.901 -16.700 1.00 59.94 71 LYS A N 1
ATOM 552 C CA . LYS A 1 71 ? -13.780 -17.837 -16.025 1.00 59.94 71 LYS A CA 1
ATOM 553 C C . LYS A 1 71 ? -13.735 -17.561 -14.525 1.00 59.94 71 LYS A C 1
ATOM 555 O O . LYS A 1 71 ? -12.795 -16.983 -13.979 1.00 59.94 71 LYS A O 1
ATOM 560 N N . THR A 1 72 ? -14.777 -17.995 -13.828 1.00 56.69 72 THR A N 1
ATOM 561 C CA . THR A 1 72 ? -14.743 -18.083 -12.367 1.00 56.69 72 THR A CA 1
ATOM 562 C C . THR A 1 72 ? -13.684 -19.105 -11.946 1.00 56.69 72 THR A C 1
ATOM 564 O O . THR A 1 72 ? -13.595 -20.191 -12.510 1.00 56.69 72 THR A O 1
ATOM 567 N N . VAL A 1 73 ? -12.867 -18.774 -10.942 1.00 57.44 73 VAL A N 1
ATOM 568 C CA . VAL A 1 73 ? -11.780 -19.632 -10.413 1.00 57.44 73 VAL A CA 1
ATOM 569 C C . VAL A 1 73 ? -12.324 -20.838 -9.615 1.00 57.44 73 VAL A C 1
ATOM 571 O O . VAL A 1 73 ? -11.634 -21.413 -8.779 1.00 57.44 73 VAL A O 1
ATOM 574 N N . TYR A 1 74 ? -13.580 -21.215 -9.847 1.00 56.47 74 TYR A N 1
ATOM 575 C CA . TYR A 1 74 ? -14.287 -22.278 -9.150 1.00 56.47 74 TYR A CA 1
ATOM 576 C C . TYR A 1 74 ? -14.882 -23.242 -10.178 1.00 56.47 74 TYR A C 1
ATOM 578 O O . TYR A 1 74 ? -16.075 -23.211 -10.464 1.00 56.47 74 TYR A O 1
ATOM 586 N N . GLU A 1 75 ? -14.039 -24.116 -10.718 1.00 44.69 75 GLU A N 1
ATOM 587 C CA . GLU A 1 75 ? -14.496 -25.406 -11.235 1.00 44.69 75 GLU A CA 1
ATOM 588 C C . GLU A 1 75 ? -14.201 -26.468 -10.166 1.00 44.69 75 GLU A C 1
ATOM 590 O O . GLU A 1 75 ? -13.121 -26.468 -9.571 1.00 44.69 75 GLU A O 1
ATOM 595 N N . ASN A 1 76 ? -15.222 -27.278 -9.864 1.00 40.44 76 ASN A N 1
ATOM 596 C CA . ASN A 1 76 ? -15.242 -28.310 -8.818 1.00 40.44 76 ASN A CA 1
ATOM 597 C C . ASN A 1 76 ? -14.236 -29.441 -9.056 1.00 40.44 76 ASN A C 1
ATOM 599 O O . ASN A 1 76 ? -14.084 -29.850 -10.228 1.00 40.44 76 ASN A O 1
#

Sequence (76 aa):
SNSPIERVHSTLLEKLGVAKIQNKNETPQNLMISAVLIYNQSIHSSTGYTPFSLLYGPYENLTAHEIDLDKTVYEN

Radius of gyration: 15.93 Å; Cα contacts (8 Å, |Δi|>4): 40; chains: 1; bounding box: 35×40×36 Å

pLDDT: mean 83.16, std 17.16, range [40.44, 97.81]

Foldseek 3Di:
DCVVVVVVVVQLVVQLVVLCVVPVPDDSVVSSVRSVVVQQQDQDPVPRHGVVCVVVNDCPPVPVVVPPPVPDVDDD

Organism: Ignelater luminosus (NCBI:txid2038154)

InterPro domains:
  IPR001584 Integrase, catalytic core [PS50994] (1-59)
  IPR012337 Ribonuclease H-like superfamily [SSF53098] (1-62)
  IPR036397 Ribonuclease H superfamily [G3DSA:3.30.420.10] (1-75)

Mean predicted aligned error: 9.62 Å

Solvent-accessible surface area (backbone ato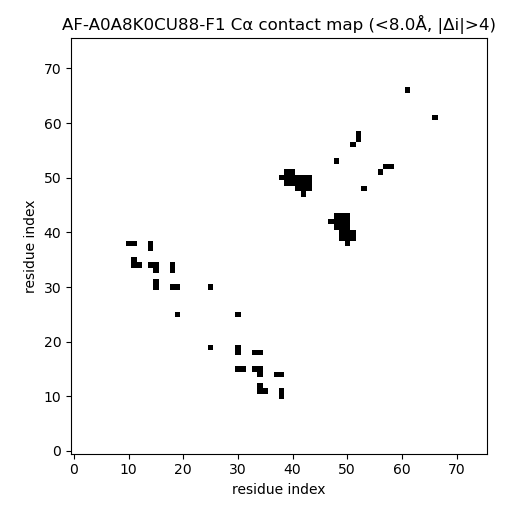ms only — not comparable to full-atom values): 4678 Å² total; per-residue (Å²): 137,62,62,72,61,54,50,51,53,54,53,40,52,52,40,32,52,53,42,41,71,76,40,74,86,58,54,72,66,61,37,48,52,49,16,52,54,51,52,34,68,36,68,36,88,91,76,74,43,23,58,46,36,73,76,75,44,73,67,88,75,61,51,78,85,75,57,62,85,81,68,64,96,74,79,135